Protein AF-A0A3S3QFX8-F1 (afdb_monomer_lite)

Foldseek 3Di:
DDDDPVVVVPPPPDDDDDDDDDDDDDDDDDDDYDDDDDDDDDDPPDPPPPPPPDDDPDDPDDPVVVVPDPPVVDDPVNLLDDDPVVLVVCCVVPVVVSVVSVVCNVVVVVVVVVVVVVVVVVVVVVVVVVVVVVVVVVVVVVVVVPDDDD

pLDDT: mean 70.74, std 23.21, range [31.62, 98.88]

InterPro domains:
  IPR004827 Basic-leucine zipper domain [PF07716] (95-144)
  IPR004827 Basic-leucine zipper domain [SM00338] (92-147)
  IPR044759 RF2-like transcription factor, bZIP domain [cd14703] (98-144)
  IPR046347 Basic-leucine zipper domain superfamily [SSF57959] (96-142)

Sequence (150 aa):
MYMDMDKLNSSLGFYGLEGGGESVQATPQAPYPNENMMVSPSEKPLVKHQQSLSFDGLTSTKPELLISSPEWTLSAESRKALSAAKLAEIALVNPKLAKRILGNRQSAARSKECKRRYVSELEQKVKDLETKVTALSAQLEMAKLFSPPK

Organism: NCBI:txid337451

Radius of gyration: 32.23 Å; chains: 1; bounding box: 85×44×78 Å

Structure (mmCIF, N/CA/C/O backbone):
data_AF-A0A3S3QFX8-F1
#
_entry.id   AF-A0A3S3QFX8-F1
#
loop_
_atom_site.group_PDB
_atom_site.id
_atom_site.type_symbol
_atom_site.label_atom_id
_atom_site.label_alt_id
_atom_site.label_comp_id
_atom_site.label_asym_id
_atom_site.label_entity_id
_atom_site.label_seq_id
_atom_site.pdbx_PDB_ins_code
_atom_site.Cartn_x
_atom_site.Cartn_y
_atom_site.Cartn_z
_atom_site.occupancy
_atom_site.B_iso_or_equiv
_atom_site.auth_seq_id
_atom_site.auth_comp_id
_atom_site.auth_asym_id
_atom_site.auth_atom_id
_atom_site.pdbx_PDB_model_num
ATOM 1 N N . MET A 1 1 ? 13.690 -20.557 -6.646 1.00 58.38 1 MET A N 1
ATOM 2 C CA . MET A 1 1 ? 14.587 -20.332 -5.494 1.00 58.38 1 MET A CA 1
ATOM 3 C C . MET A 1 1 ? 14.667 -18.834 -5.249 1.00 58.38 1 MET A C 1
ATOM 5 O O . MET A 1 1 ? 15.075 -18.119 -6.156 1.00 58.38 1 MET A O 1
ATOM 9 N N . TYR A 1 2 ? 14.167 -18.351 -4.111 1.00 42.69 2 TYR A N 1
ATOM 10 C CA . TYR A 1 2 ? 14.184 -16.926 -3.766 1.00 42.69 2 TYR A CA 1
ATOM 11 C C . TYR A 1 2 ? 15.579 -16.588 -3.231 1.00 42.69 2 TYR A C 1
ATOM 13 O O . TYR A 1 2 ? 16.024 -17.221 -2.277 1.00 42.69 2 TYR A O 1
ATOM 21 N N . MET A 1 3 ? 16.300 -15.678 -3.887 1.00 61.84 3 MET A N 1
ATOM 22 C CA . MET A 1 3 ? 17.622 -15.261 -3.417 1.00 61.84 3 MET A CA 1
ATOM 23 C C . MET A 1 3 ? 17.447 -14.337 -2.214 1.00 61.84 3 MET A C 1
ATOM 25 O O . MET A 1 3 ? 16.807 -13.291 -2.312 1.00 61.84 3 MET A O 1
ATOM 29 N N . ASP A 1 4 ? 17.983 -14.776 -1.081 1.00 67.06 4 ASP A N 1
ATOM 30 C CA . ASP A 1 4 ? 17.959 -14.059 0.184 1.00 67.06 4 ASP A CA 1
ATOM 31 C C . ASP A 1 4 ? 18.992 -12.922 0.158 1.00 67.06 4 ASP A C 1
ATOM 33 O O . ASP A 1 4 ? 20.205 -13.150 0.124 1.00 67.06 4 ASP A O 1
ATOM 37 N N . MET A 1 5 ? 18.496 -11.687 0.093 1.00 74.19 5 MET A N 1
ATOM 38 C CA . MET A 1 5 ? 19.314 -10.480 -0.074 1.00 74.19 5 MET A CA 1
ATOM 39 C C . MET A 1 5 ? 19.996 -10.050 1.232 1.00 74.19 5 MET A C 1
ATOM 41 O O . MET A 1 5 ? 20.912 -9.227 1.190 1.00 74.19 5 MET A O 1
ATOM 45 N N . ASP A 1 6 ? 19.616 -10.640 2.370 1.00 66.88 6 ASP A N 1
ATOM 46 C CA . ASP A 1 6 ? 20.206 -10.338 3.677 1.00 66.88 6 ASP A CA 1
ATOM 47 C C . ASP A 1 6 ? 21.655 -10.856 3.789 1.00 66.88 6 ASP A C 1
ATOM 49 O O . ASP A 1 6 ? 22.457 -10.327 4.560 1.00 66.88 6 ASP A O 1
ATOM 53 N N . LYS A 1 7 ? 22.058 -11.811 2.936 1.00 56.94 7 LYS A N 1
ATOM 54 C CA . LYS A 1 7 ? 23.423 -12.367 2.911 1.00 56.94 7 LYS A CA 1
ATOM 55 C C . LYS A 1 7 ? 24.480 -11.466 2.271 1.00 56.94 7 LYS A C 1
ATOM 57 O O . LYS A 1 7 ? 25.666 -11.659 2.533 1.00 56.94 7 LYS A O 1
ATOM 62 N N . LEU A 1 8 ? 24.097 -10.482 1.456 1.00 57.97 8 LEU A N 1
ATOM 63 C CA . LEU A 1 8 ? 25.074 -9.612 0.783 1.00 57.97 8 LEU A CA 1
ATOM 64 C C . LEU A 1 8 ? 25.570 -8.463 1.667 1.00 57.97 8 LEU A C 1
ATOM 66 O O . LEU A 1 8 ? 26.618 -7.892 1.379 1.00 57.97 8 LEU A O 1
ATOM 70 N N . ASN A 1 9 ? 24.875 -8.161 2.767 1.00 52.00 9 ASN A N 1
ATOM 71 C CA . ASN A 1 9 ? 25.316 -7.133 3.708 1.00 52.00 9 ASN A CA 1
ATOM 72 C C . ASN A 1 9 ? 26.336 -7.664 4.737 1.00 52.00 9 ASN A C 1
ATOM 74 O O . ASN A 1 9 ? 27.037 -6.875 5.362 1.00 52.00 9 ASN A O 1
ATOM 78 N N . SER A 1 10 ? 26.467 -8.991 4.882 1.00 51.91 10 SER A N 1
ATOM 79 C CA . SER A 1 10 ? 27.438 -9.625 5.790 1.00 51.91 10 SER A CA 1
ATOM 80 C C . SER A 1 10 ? 28.827 -9.851 5.180 1.00 51.91 10 SER A C 1
ATOM 82 O O . SER A 1 10 ? 29.754 -10.161 5.920 1.00 51.91 10 SER A O 1
ATOM 84 N N . SER A 1 11 ? 29.009 -9.701 3.862 1.00 47.59 11 SER A N 1
ATOM 85 C CA . SER A 1 11 ? 30.281 -10.046 3.196 1.00 47.59 11 SER A CA 1
ATOM 86 C C . SER A 1 11 ? 31.250 -8.872 2.995 1.00 47.59 11 SER A C 1
ATOM 88 O O . SER A 1 11 ? 32.351 -9.092 2.497 1.00 47.59 11 SER A O 1
ATOM 90 N N . LEU A 1 12 ? 30.891 -7.645 3.390 1.00 49.66 12 LEU A N 1
ATOM 91 C CA . LEU A 1 12 ? 31.822 -6.505 3.432 1.00 49.66 12 LEU A CA 1
ATOM 92 C C . LEU A 1 12 ? 32.277 -6.197 4.872 1.00 49.66 12 LEU A C 1
ATOM 94 O O . LEU A 1 12 ? 32.418 -5.049 5.280 1.00 49.66 12 LEU A O 1
ATOM 98 N N . GLY A 1 13 ? 32.495 -7.247 5.663 1.00 44.78 13 GLY A N 1
ATOM 99 C CA . GLY A 1 13 ? 33.215 -7.172 6.928 1.00 44.78 13 GLY A CA 1
ATOM 100 C C . GLY A 1 13 ? 34.715 -7.303 6.684 1.00 44.78 13 GLY A C 1
ATOM 101 O O . GLY A 1 13 ? 35.223 -8.412 6.602 1.00 44.78 13 GLY A O 1
ATOM 102 N N . PHE A 1 14 ? 35.388 -6.162 6.542 1.00 43.00 14 PHE A N 1
ATOM 103 C CA . PHE A 1 14 ? 36.692 -5.889 7.156 1.00 43.00 14 PHE A CA 1
ATOM 104 C C . PHE A 1 14 ? 37.743 -7.025 7.099 1.00 43.00 14 PHE A C 1
ATOM 106 O O . PHE A 1 14 ? 37.880 -7.817 8.029 1.00 43.00 14 PHE A O 1
ATOM 113 N N . TYR A 1 15 ? 38.544 -7.061 6.029 1.00 38.19 15 TYR A N 1
ATOM 114 C CA . TYR A 1 15 ? 39.864 -7.703 6.059 1.00 38.19 15 TYR A CA 1
ATOM 115 C C . TYR A 1 15 ? 40.817 -6.829 6.882 1.00 38.19 15 TYR A C 1
ATOM 117 O O . TYR A 1 15 ? 40.896 -5.616 6.683 1.00 38.19 15 TYR A O 1
ATOM 125 N N . GLY A 1 16 ? 41.463 -7.470 7.854 1.00 33.97 16 GLY A N 1
ATOM 126 C CA . GLY A 1 16 ? 42.145 -6.828 8.965 1.00 33.97 16 GLY A CA 1
ATOM 127 C C . GLY A 1 16 ? 43.486 -6.170 8.654 1.00 33.97 16 GLY A C 1
ATOM 128 O O . GLY A 1 16 ? 44.111 -6.387 7.617 1.00 33.97 16 GLY A O 1
ATOM 129 N N . LEU A 1 17 ? 43.939 -5.415 9.652 1.00 35.62 17 LEU A N 1
ATOM 130 C CA . LEU A 1 17 ? 45.345 -5.182 9.937 1.00 35.62 17 LEU A CA 1
ATOM 131 C C . LEU A 1 17 ? 45.536 -5.360 11.450 1.00 35.62 17 LEU A C 1
ATOM 133 O O . LEU A 1 17 ? 44.797 -4.778 12.246 1.00 35.62 17 LEU A O 1
ATOM 137 N N . GLU A 1 18 ? 46.475 -6.235 11.805 1.00 36.72 18 GLU A N 1
ATOM 138 C CA . GLU A 1 18 ? 46.938 -6.539 13.159 1.00 36.72 18 GLU A CA 1
ATOM 139 C C . GLU A 1 18 ? 47.429 -5.300 13.917 1.00 36.72 18 GLU A C 1
ATOM 141 O O . GLU A 1 18 ? 47.991 -4.376 13.330 1.00 36.72 18 GLU A O 1
ATOM 146 N N . GLY A 1 19 ? 47.304 -5.335 15.246 1.00 33.25 19 GLY A N 1
ATOM 147 C CA . GLY A 1 19 ? 47.930 -4.347 16.121 1.00 33.25 19 GLY A CA 1
ATOM 148 C C . GLY A 1 19 ? 47.633 -4.548 17.606 1.00 33.25 19 GLY A C 1
ATOM 149 O O . GLY A 1 19 ? 46.922 -3.744 18.184 1.00 33.25 19 GLY A O 1
ATOM 150 N N . GLY A 1 20 ? 48.151 -5.650 18.160 1.00 32.91 20 GLY A N 1
ATOM 151 C CA . GLY A 1 20 ? 48.659 -5.861 19.529 1.00 32.91 20 GLY A CA 1
ATOM 152 C C . GLY A 1 20 ? 48.081 -5.152 20.771 1.00 32.91 20 GLY A C 1
ATOM 153 O O . GLY A 1 20 ? 48.117 -3.933 20.875 1.00 32.91 20 GLY A O 1
ATOM 154 N N . GLY A 1 21 ? 47.791 -5.987 21.786 1.00 33.06 21 GLY A N 1
ATOM 155 C CA . GLY A 1 21 ? 47.933 -5.696 23.227 1.00 33.06 21 GLY A CA 1
ATOM 156 C C . GLY A 1 21 ? 46.754 -4.963 23.880 1.00 33.06 21 GLY A C 1
ATOM 157 O O . GLY A 1 21 ? 46.142 -4.108 23.268 1.00 33.06 21 GLY A O 1
ATOM 158 N N . GLU A 1 22 ? 46.318 -5.209 25.112 1.00 32.72 22 GLU A N 1
ATOM 159 C CA . GLU A 1 22 ? 46.706 -6.092 26.211 1.00 32.72 22 GLU A CA 1
ATOM 160 C C . GLU A 1 22 ? 45.464 -6.269 27.115 1.00 32.72 22 GLU A C 1
ATOM 162 O O . GLU A 1 22 ? 44.500 -5.507 27.062 1.00 32.72 22 GLU A O 1
ATOM 167 N N . SER A 1 23 ? 45.498 -7.320 27.927 1.00 45.12 23 SER A N 1
ATOM 168 C CA . SER A 1 23 ? 44.463 -7.798 28.848 1.00 45.12 23 SER A CA 1
ATOM 169 C C . SER A 1 23 ? 44.330 -6.954 30.123 1.00 45.12 23 SER A C 1
ATOM 171 O O . SER A 1 23 ? 45.325 -6.838 30.827 1.00 45.12 23 SER A O 1
ATOM 173 N N . VAL A 1 24 ? 43.109 -6.565 30.535 1.00 37.41 24 VAL A N 1
ATOM 174 C CA . VAL A 1 24 ? 42.702 -6.577 31.964 1.00 37.41 24 VAL A CA 1
ATOM 175 C C . VAL A 1 24 ? 41.172 -6.637 32.169 1.00 37.41 24 VAL A C 1
ATOM 177 O O . VAL A 1 24 ? 40.396 -6.114 31.375 1.00 37.41 24 VAL A O 1
ATOM 180 N N . GLN A 1 25 ? 40.769 -7.326 33.244 1.00 36.47 25 GLN A N 1
ATOM 181 C CA . GLN A 1 25 ? 39.419 -7.750 33.662 1.00 36.47 25 GLN A CA 1
ATOM 182 C C . GLN A 1 25 ? 38.460 -6.642 34.170 1.00 36.47 25 GLN A C 1
ATOM 184 O O . GLN A 1 25 ? 38.904 -5.622 34.678 1.00 36.47 25 GLN A O 1
ATOM 189 N N . ALA A 1 26 ? 37.150 -6.958 34.068 1.00 34.31 26 ALA A N 1
ATOM 190 C CA . ALA A 1 26 ? 35.949 -6.662 34.901 1.00 34.31 26 ALA A CA 1
ATOM 191 C C . ALA A 1 26 ? 36.032 -5.572 36.010 1.00 34.31 26 ALA A C 1
ATOM 193 O O . ALA A 1 26 ? 36.998 -5.554 36.756 1.00 34.31 26 ALA A O 1
ATOM 194 N N . THR A 1 27 ? 35.068 -4.662 36.248 1.00 36.28 27 THR A N 1
ATOM 195 C CA . THR A 1 27 ? 33.621 -4.781 36.609 1.00 36.28 27 THR A CA 1
ATOM 196 C C . THR A 1 27 ? 32.919 -3.382 36.549 1.00 36.28 27 THR A C 1
ATOM 198 O O . THR A 1 27 ? 33.599 -2.392 36.290 1.00 36.28 27 THR A O 1
ATOM 201 N N . PRO A 1 28 ? 31.579 -3.245 36.750 1.00 51.00 28 PRO A N 1
ATOM 202 C CA . PRO A 1 28 ? 30.792 -2.054 36.376 1.00 51.00 28 PRO A CA 1
ATOM 203 C C . PRO A 1 28 ? 30.477 -1.088 37.539 1.00 51.00 28 PRO A C 1
ATOM 205 O O . PRO A 1 28 ? 30.208 -1.550 38.643 1.00 51.00 28 PRO A O 1
ATOM 208 N N . GLN A 1 29 ? 30.379 0.230 37.281 1.00 31.62 29 GLN A N 1
ATOM 209 C CA . GLN A 1 29 ? 29.695 1.186 38.179 1.00 31.62 29 GLN A CA 1
ATOM 210 C C . GLN A 1 29 ? 29.429 2.571 37.536 1.00 31.62 29 GLN A C 1
ATOM 212 O O . GLN A 1 29 ? 30.304 3.164 36.916 1.00 31.62 29 GLN A O 1
ATOM 217 N N . ALA A 1 30 ? 28.216 3.093 37.736 1.00 39.69 30 ALA A N 1
ATOM 218 C CA . ALA A 1 30 ? 27.840 4.522 37.706 1.00 39.69 30 ALA A CA 1
ATOM 219 C C . ALA A 1 30 ? 27.431 4.921 39.155 1.00 39.69 30 ALA A C 1
ATOM 221 O O . ALA A 1 30 ? 27.320 3.981 39.954 1.00 39.69 30 ALA A O 1
ATOM 222 N N . PRO A 1 31 ? 27.083 6.180 39.549 1.00 49.47 31 PRO A N 1
ATOM 223 C CA . PRO A 1 31 ? 26.956 7.471 38.826 1.00 49.47 31 PRO A CA 1
ATOM 224 C C . PRO A 1 31 ? 27.497 8.732 39.606 1.00 49.47 31 PRO A C 1
ATOM 226 O O . PRO A 1 31 ? 28.028 8.604 40.703 1.00 49.47 31 PRO A O 1
ATOM 229 N N . TYR A 1 32 ? 27.242 9.945 39.060 1.00 36.88 3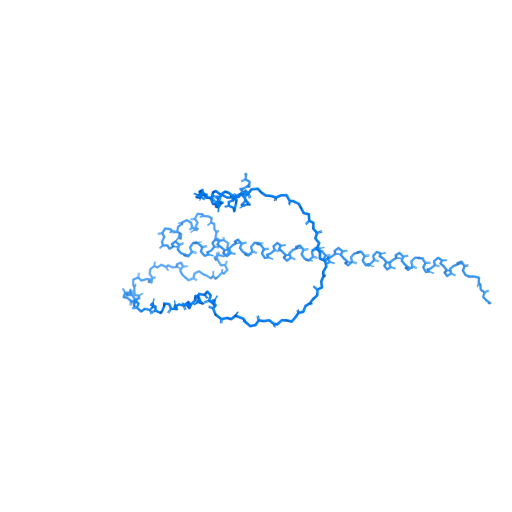2 TYR A N 1
ATOM 230 C CA . TYR A 1 32 ? 27.244 11.323 39.656 1.00 36.88 32 TYR A CA 1
ATOM 231 C C . TYR A 1 32 ? 28.521 12.220 39.504 1.00 36.88 32 TYR A C 1
ATOM 233 O O . TYR A 1 32 ? 29.535 11.725 39.026 1.00 36.88 32 TYR A O 1
ATOM 241 N N . PRO A 1 33 ? 28.465 13.563 39.744 1.00 52.03 33 PRO A N 1
ATOM 242 C CA . PRO A 1 33 ? 28.428 14.556 38.657 1.00 52.03 33 PRO A CA 1
ATOM 243 C C . PRO A 1 33 ? 29.399 15.768 38.797 1.00 52.03 33 PRO A C 1
ATOM 245 O O . PRO A 1 33 ? 29.906 16.071 39.865 1.00 52.03 33 PRO A O 1
ATOM 248 N N . ASN A 1 34 ? 29.483 16.532 37.701 1.00 41.12 34 ASN A N 1
ATOM 249 C CA . ASN A 1 34 ? 29.722 17.983 37.591 1.00 41.12 34 ASN A CA 1
ATOM 250 C C . ASN A 1 34 ? 31.141 18.612 37.438 1.00 41.12 34 ASN A C 1
ATOM 252 O O . ASN A 1 34 ? 32.174 18.130 37.882 1.00 41.12 34 ASN A O 1
ATOM 256 N N . GLU A 1 35 ? 31.046 19.706 36.670 1.00 38.91 35 GLU A N 1
ATOM 257 C CA . GLU A 1 35 ? 31.818 20.936 36.458 1.00 38.91 35 GLU A CA 1
ATOM 258 C C . GLU A 1 35 ? 33.358 21.000 36.331 1.00 38.91 35 GLU A C 1
ATOM 260 O O . GLU A 1 35 ? 34.117 21.169 37.274 1.00 38.91 35 GLU A O 1
ATOM 265 N N . ASN A 1 36 ? 33.750 21.150 35.056 1.00 43.94 36 ASN A N 1
ATOM 266 C CA . ASN A 1 36 ? 34.424 22.343 34.522 1.00 43.94 36 ASN A CA 1
ATOM 267 C C . ASN A 1 36 ? 35.933 22.508 34.781 1.00 43.94 36 ASN A C 1
ATOM 269 O O . ASN A 1 36 ? 36.352 23.282 35.634 1.00 43.94 36 ASN A O 1
ATOM 273 N N . MET A 1 37 ? 36.750 21.924 33.897 1.00 39.12 37 MET A N 1
ATOM 274 C CA . MET A 1 37 ? 38.084 22.443 33.572 1.00 39.12 37 MET A CA 1
ATOM 275 C C . MET A 1 37 ? 38.290 22.442 32.054 1.00 39.12 37 MET A C 1
ATOM 277 O O . MET A 1 37 ? 38.179 21.433 31.361 1.00 39.12 37 MET A O 1
ATOM 281 N N . MET A 1 38 ? 38.537 23.650 31.568 1.00 42.16 38 MET A N 1
ATOM 282 C CA . MET A 1 38 ? 38.798 24.068 30.203 1.00 42.16 38 MET A CA 1
ATOM 283 C C . MET A 1 38 ? 40.031 23.370 29.609 1.00 42.16 38 MET A C 1
ATOM 285 O O . MET A 1 38 ? 41.134 23.572 30.100 1.00 42.16 38 MET A O 1
ATOM 289 N N . VAL A 1 39 ? 39.853 22.624 28.513 1.00 40.91 39 VAL A N 1
ATOM 290 C CA . VAL A 1 39 ? 40.879 22.400 27.479 1.00 40.91 39 VAL A CA 1
ATOM 291 C C . VAL A 1 39 ? 40.169 22.166 26.138 1.00 40.91 39 VAL A C 1
ATOM 293 O O . VAL A 1 39 ? 39.460 21.189 25.919 1.00 40.91 39 VAL A O 1
ATOM 296 N N . SER A 1 40 ? 40.347 23.112 25.227 1.00 41.75 40 SER A N 1
ATOM 297 C CA . SER A 1 40 ? 40.294 22.922 23.776 1.00 41.75 40 SER A CA 1
ATOM 298 C C . SER A 1 40 ? 41.596 23.529 23.256 1.00 41.75 40 SER A C 1
ATOM 300 O O . SER A 1 40 ? 42.028 24.532 23.827 1.00 41.75 40 SER A O 1
ATOM 302 N N . PRO A 1 41 ? 42.256 22.950 22.236 1.00 45.88 41 PRO A N 1
ATOM 303 C CA . PRO A 1 41 ? 41.598 22.575 20.988 1.00 45.88 41 PRO A CA 1
ATOM 304 C C . PRO A 1 41 ? 42.143 21.280 20.357 1.00 45.88 41 PRO A C 1
ATOM 306 O O . PRO A 1 41 ? 43.323 21.157 20.040 1.00 45.88 41 PRO A O 1
ATOM 309 N N . SER A 1 42 ? 41.270 20.323 20.058 1.00 42.09 42 SER A N 1
ATOM 310 C CA . SER A 1 42 ? 41.548 19.378 18.971 1.00 42.09 42 SER A CA 1
ATOM 311 C C . SER A 1 42 ? 40.234 18.950 18.341 1.00 42.09 42 SER A C 1
ATOM 313 O O . SER A 1 42 ? 39.780 17.808 18.433 1.00 42.09 42 SER A O 1
ATOM 315 N N . GLU A 1 43 ? 39.571 19.931 17.732 1.00 43.31 43 GLU A N 1
ATOM 316 C CA . GLU A 1 43 ? 38.527 19.646 16.765 1.00 43.31 43 GLU A CA 1
ATOM 317 C C . GLU A 1 43 ? 39.197 18.994 15.558 1.00 43.31 43 GLU A C 1
ATOM 319 O O . GLU A 1 43 ? 39.876 19.624 14.747 1.00 43.31 43 GLU A O 1
ATOM 324 N N . LYS A 1 44 ? 39.033 17.674 15.504 1.00 56.56 44 LYS A N 1
ATOM 325 C CA . LYS A 1 44 ? 39.241 16.832 14.329 1.00 56.56 44 LYS A CA 1
ATOM 326 C C . LYS A 1 44 ? 38.741 17.596 13.094 1.00 56.56 44 LYS A C 1
ATOM 328 O O . LYS A 1 44 ? 37.637 18.141 13.155 1.00 56.56 44 LYS A O 1
ATOM 333 N N . PRO A 1 45 ? 39.514 17.653 11.997 1.00 49.00 45 PRO A N 1
ATOM 334 C CA . PRO A 1 45 ? 39.206 18.519 10.872 1.00 49.00 45 PRO A CA 1
ATOM 335 C C . PRO A 1 45 ? 37.802 18.217 10.355 1.00 49.00 45 PRO A C 1
ATOM 337 O O . PRO A 1 45 ? 37.513 17.128 9.859 1.00 49.00 45 PRO A O 1
ATOM 340 N N . LEU A 1 46 ? 36.928 19.207 10.519 1.00 58.66 46 LEU A N 1
ATOM 341 C CA . LEU A 1 46 ? 35.590 19.251 9.964 1.00 58.66 46 LEU A CA 1
ATOM 342 C C . LEU A 1 46 ? 35.751 19.008 8.461 1.00 58.66 46 LEU A C 1
ATOM 344 O O . LEU A 1 46 ? 36.355 19.827 7.763 1.00 58.66 46 LEU A O 1
ATOM 348 N N . VAL A 1 47 ? 35.302 17.842 7.982 1.00 56.44 47 VAL A N 1
ATOM 349 C CA . VAL A 1 47 ? 35.346 17.467 6.565 1.00 56.44 47 VAL A CA 1
ATOM 350 C C . VAL A 1 47 ? 34.434 18.437 5.834 1.00 56.44 47 VAL A C 1
ATOM 352 O O . VAL A 1 47 ? 33.229 18.239 5.689 1.00 56.44 47 VAL A O 1
ATOM 355 N N . LYS A 1 48 ? 35.034 19.552 5.430 1.00 59.47 48 LYS A N 1
ATOM 356 C CA . LYS A 1 48 ? 34.475 20.549 4.540 1.00 59.47 48 LYS A CA 1
ATOM 357 C C . LYS A 1 48 ? 34.261 19.802 3.233 1.00 59.47 48 LYS A C 1
ATOM 359 O O . LYS A 1 48 ? 35.206 19.582 2.479 1.00 59.47 48 LYS A O 1
ATOM 364 N N . HIS A 1 49 ? 33.041 19.311 3.028 1.00 57.06 49 HIS A N 1
ATOM 365 C CA . HIS A 1 49 ? 32.636 18.693 1.777 1.00 57.06 49 HIS A CA 1
ATOM 366 C C . HIS A 1 49 ? 32.784 19.763 0.699 1.00 57.06 49 HIS A C 1
ATOM 368 O O . HIS A 1 49 ? 31.911 20.615 0.527 1.00 57.06 49 HIS A O 1
ATOM 374 N N . GLN A 1 50 ? 33.932 19.758 0.022 1.00 67.88 50 GLN A N 1
ATOM 375 C CA . GLN A 1 50 ? 34.094 20.497 -1.211 1.00 67.88 50 GLN A CA 1
ATOM 376 C C . GLN A 1 50 ? 33.053 19.939 -2.172 1.00 67.88 50 GLN A C 1
ATOM 378 O O . GLN A 1 50 ? 33.158 18.815 -2.657 1.00 67.88 50 GLN A O 1
ATOM 383 N N . GLN A 1 51 ? 31.995 20.718 -2.368 1.00 63.31 51 GLN A N 1
ATOM 384 C CA . GLN A 1 51 ? 31.036 20.503 -3.430 1.00 63.31 51 GLN A CA 1
ATOM 385 C C . GLN A 1 51 ? 31.795 20.710 -4.738 1.00 63.31 51 GLN A C 1
ATOM 387 O O . GLN A 1 51 ? 32.092 21.840 -5.122 1.00 63.31 51 GLN A O 1
ATOM 392 N N . SER A 1 52 ? 32.162 19.617 -5.401 1.00 67.06 52 SER A N 1
ATOM 393 C CA . SER A 1 52 ? 32.687 19.670 -6.756 1.00 67.06 52 SER A CA 1
ATOM 394 C C . SER A 1 52 ? 31.566 20.117 -7.694 1.00 67.06 52 SER A C 1
ATOM 396 O O . SER A 1 52 ? 30.703 19.340 -8.098 1.00 67.06 52 SER A O 1
ATOM 398 N N . LEU A 1 53 ? 31.564 21.405 -8.034 1.00 68.81 53 LEU A N 1
ATOM 399 C CA . LEU A 1 53 ? 30.837 21.910 -9.189 1.00 68.81 53 LEU A CA 1
ATOM 400 C C . LEU A 1 53 ? 31.669 21.583 -10.428 1.00 68.81 53 LEU A C 1
ATOM 402 O O . LEU A 1 53 ? 32.631 22.265 -10.770 1.00 68.81 53 LEU A O 1
ATOM 406 N N . SER A 1 54 ? 31.327 20.482 -11.081 1.00 62.12 54 SER A N 1
ATOM 407 C CA . SER A 1 54 ? 31.753 20.208 -12.450 1.00 62.12 54 SER A CA 1
ATOM 408 C C . SER A 1 54 ? 30.592 19.551 -13.178 1.00 62.12 54 SER A C 1
ATOM 410 O O . SER A 1 54 ? 30.469 18.330 -13.239 1.00 62.12 54 SER A O 1
ATOM 412 N N . PHE A 1 55 ? 29.706 20.394 -13.695 1.00 66.56 55 PHE A N 1
ATOM 413 C CA . PHE A 1 55 ? 28.715 20.022 -14.691 1.00 66.56 55 PHE A CA 1
ATOM 414 C C . PHE A 1 55 ? 28.722 21.103 -15.759 1.00 66.56 55 PHE A C 1
ATOM 416 O O . PHE A 1 55 ? 27.853 21.946 -15.736 1.00 66.56 55 PHE A O 1
ATOM 423 N N . ASP A 1 56 ? 29.697 21.081 -16.666 1.00 67.62 56 ASP A N 1
ATOM 424 C CA . ASP A 1 56 ? 29.649 21.872 -17.902 1.00 67.62 56 ASP A CA 1
ATOM 425 C C . ASP A 1 56 ? 30.379 21.106 -19.016 1.00 67.62 56 ASP A C 1
ATOM 427 O O . ASP A 1 56 ? 31.380 21.536 -19.579 1.00 67.62 56 ASP A O 1
ATOM 431 N N . GLY A 1 57 ? 29.896 19.896 -19.300 1.00 49.88 57 GLY A N 1
ATOM 432 C CA . GLY A 1 57 ? 30.270 19.124 -20.484 1.00 49.88 57 GLY A CA 1
ATOM 433 C C . GLY A 1 57 ? 29.084 19.077 -21.430 1.00 49.88 57 GLY A C 1
ATOM 434 O O . GLY A 1 57 ? 28.355 18.087 -21.456 1.00 49.88 57 GLY A O 1
ATOM 435 N N . LEU A 1 58 ? 28.847 20.191 -22.122 1.00 59.47 58 LEU A N 1
ATOM 436 C CA . LEU A 1 58 ? 27.706 20.409 -22.998 1.00 59.47 58 LEU A CA 1
ATOM 437 C C . LEU A 1 58 ? 27.495 19.284 -24.018 1.00 59.47 58 LEU A C 1
ATOM 439 O O . LEU A 1 58 ? 28.393 18.804 -24.707 1.00 59.47 58 LEU A O 1
ATOM 443 N N . THR A 1 59 ? 26.218 18.965 -24.146 1.00 54.16 59 THR A N 1
ATOM 444 C CA . THR A 1 59 ? 25.527 18.366 -25.276 1.00 54.16 59 THR A CA 1
ATOM 445 C C . THR A 1 59 ? 26.032 18.874 -26.636 1.00 54.16 59 THR A C 1
ATOM 447 O O . THR A 1 59 ? 25.486 19.820 -27.196 1.00 54.16 59 THR A O 1
ATOM 450 N N . SER A 1 60 ? 27.007 18.187 -27.231 1.00 55.97 60 SER A N 1
ATOM 451 C CA . SER A 1 60 ? 27.135 18.100 -28.692 1.00 55.97 60 SER A CA 1
ATOM 452 C C . SER A 1 60 ? 26.553 16.764 -29.146 1.00 55.97 60 SER A C 1
ATOM 454 O O . SER A 1 60 ? 27.242 15.865 -29.617 1.00 55.97 60 SER A O 1
ATOM 456 N N . THR A 1 61 ? 25.253 16.582 -28.921 1.00 55.28 61 THR A N 1
ATOM 457 C CA . THR A 1 61 ? 24.496 15.530 -29.604 1.00 55.28 61 THR A CA 1
ATOM 458 C C . THR A 1 61 ? 23.421 16.238 -30.399 1.00 55.28 61 THR A C 1
ATOM 460 O O . THR A 1 61 ? 22.559 16.914 -29.845 1.00 55.28 61 THR A O 1
ATOM 463 N N . LYS A 1 62 ? 23.553 16.174 -31.724 1.00 51.34 62 LYS A N 1
ATOM 464 C CA . LYS A 1 62 ? 22.597 16.747 -32.669 1.00 51.34 62 LYS A CA 1
ATOM 465 C C . LYS A 1 62 ? 21.191 16.250 -32.292 1.00 51.34 62 LYS A C 1
ATOM 467 O O . LYS A 1 62 ? 21.011 15.031 -32.231 1.00 51.34 62 LYS A O 1
ATOM 472 N N . PRO A 1 63 ? 20.208 17.140 -32.064 1.00 54.34 63 PRO A N 1
ATOM 473 C CA . PRO A 1 63 ? 18.861 16.732 -31.663 1.00 54.34 63 PRO A CA 1
ATOM 474 C C . PRO A 1 63 ? 18.199 15.805 -32.696 1.00 54.34 63 PRO A C 1
ATOM 476 O O . PRO A 1 63 ? 17.396 14.958 -32.325 1.00 54.34 63 PRO A O 1
ATOM 479 N N . GLU A 1 64 ? 18.605 15.875 -33.967 1.00 48.88 64 GLU A N 1
ATOM 480 C CA . GLU A 1 64 ? 18.054 15.029 -35.032 1.00 48.88 64 GLU A CA 1
ATOM 481 C C . GLU A 1 64 ? 18.502 13.558 -34.991 1.00 48.88 64 GLU A C 1
ATOM 483 O O . GLU A 1 64 ? 17.767 12.692 -35.454 1.00 48.88 64 GLU A O 1
ATOM 488 N N . LEU A 1 65 ? 19.653 13.226 -34.389 1.00 52.81 65 LEU A N 1
ATOM 489 C CA . LEU A 1 65 ? 20.134 11.832 -34.337 1.00 52.81 65 LEU A CA 1
ATOM 490 C C . LEU A 1 65 ? 19.592 11.035 -33.139 1.00 52.81 65 LEU A C 1
ATOM 492 O O . LEU A 1 65 ? 19.668 9.809 -33.135 1.00 52.81 65 LEU A O 1
ATOM 496 N N . LEU A 1 66 ? 19.016 11.705 -32.135 1.00 53.09 66 LEU A N 1
ATOM 497 C CA . LEU A 1 66 ? 18.389 11.052 -30.975 1.00 53.09 66 LEU A CA 1
ATOM 498 C C . LEU A 1 66 ? 16.886 10.793 -31.166 1.00 53.09 66 LEU A C 1
ATOM 500 O O . LEU A 1 66 ? 16.296 10.024 -30.407 1.00 53.09 66 LEU A O 1
ATOM 504 N N . ILE A 1 67 ? 16.277 11.379 -32.202 1.00 49.06 67 ILE A N 1
ATOM 505 C CA . ILE A 1 67 ? 14.847 11.238 -32.528 1.00 49.06 67 ILE A CA 1
ATOM 506 C C . ILE A 1 67 ? 14.487 9.831 -33.048 1.00 49.06 67 ILE A C 1
ATOM 508 O O . ILE A 1 67 ? 13.316 9.465 -33.069 1.00 49.06 67 ILE A O 1
ATOM 512 N N . SER A 1 68 ? 15.468 8.982 -33.376 1.00 48.28 68 SER A N 1
ATOM 513 C CA . SER A 1 68 ? 15.211 7.612 -33.854 1.00 48.28 68 SER A CA 1
ATOM 514 C C . SER A 1 68 ? 15.007 6.559 -32.749 1.00 48.28 68 SER A C 1
ATOM 516 O O . SER A 1 68 ? 14.848 5.380 -33.056 1.00 48.28 68 SER A O 1
ATOM 518 N N . SER A 1 69 ? 14.991 6.936 -31.462 1.00 52.78 69 SER A N 1
ATOM 519 C CA . SER A 1 69 ? 14.649 6.005 -30.373 1.00 52.78 69 SER A CA 1
ATO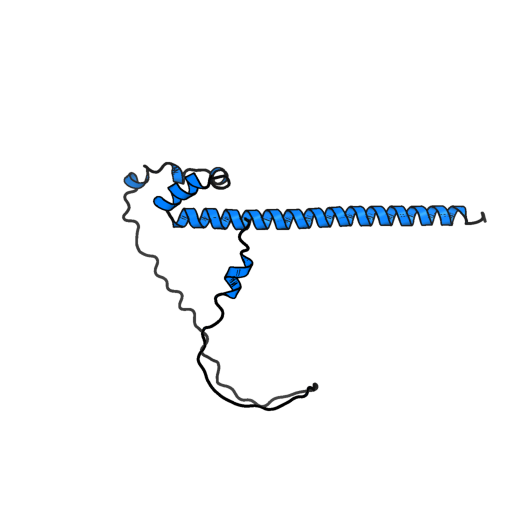M 520 C C . SER A 1 69 ? 13.236 6.285 -29.838 1.00 52.78 69 SER A C 1
ATOM 522 O O . SER A 1 69 ? 13.071 7.151 -28.974 1.00 52.78 69 SER A O 1
ATOM 524 N N . PRO A 1 70 ? 12.201 5.551 -30.291 1.00 52.94 70 PRO A N 1
ATOM 525 C CA . PRO A 1 70 ? 10.815 5.765 -29.857 1.00 52.94 70 PRO A CA 1
ATOM 526 C C . PRO A 1 70 ? 10.574 5.463 -28.360 1.00 52.94 70 PRO A C 1
ATOM 528 O O . PRO A 1 70 ? 9.504 5.744 -27.827 1.00 52.94 70 PRO A O 1
ATOM 531 N N . GLU A 1 71 ? 1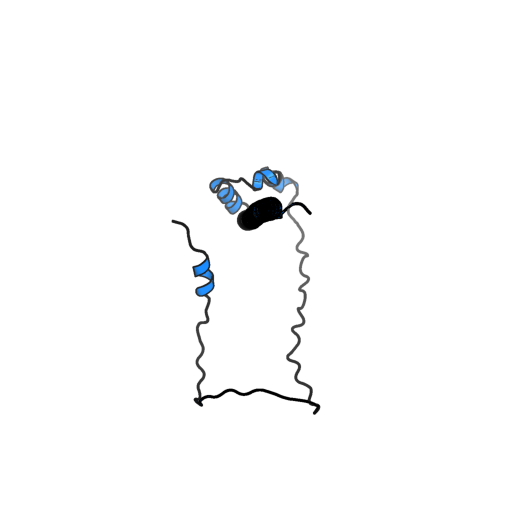1.565 4.937 -27.636 1.00 54.66 71 GLU A N 1
ATOM 532 C CA . GLU A 1 71 ? 11.422 4.378 -26.286 1.00 54.66 71 GLU A CA 1
ATOM 533 C C . GLU A 1 71 ? 11.444 5.434 -25.154 1.00 54.66 71 GLU A C 1
ATOM 535 O O . GLU A 1 71 ? 10.878 5.208 -24.083 1.00 54.66 71 GLU A O 1
ATOM 540 N N . TRP A 1 72 ? 12.013 6.629 -25.366 1.00 53.50 72 TRP A N 1
ATOM 541 C CA . TRP A 1 72 ? 11.986 7.707 -24.352 1.00 53.50 72 TRP A CA 1
ATOM 542 C C . TRP A 1 72 ? 10.612 8.374 -24.199 1.00 53.50 72 TRP A C 1
ATOM 544 O O . TRP A 1 72 ? 10.383 9.080 -23.217 1.00 53.50 72 TRP A O 1
ATOM 554 N N . THR A 1 73 ? 9.693 8.111 -25.132 1.00 54.53 73 THR A N 1
ATOM 555 C CA . THR A 1 73 ? 8.303 8.598 -25.111 1.00 54.53 73 THR A CA 1
ATOM 556 C C . THR A 1 73 ? 7.346 7.665 -24.362 1.00 54.53 73 THR A C 1
ATOM 558 O O . THR A 1 73 ? 6.181 8.004 -24.154 1.00 54.53 73 THR A O 1
ATOM 561 N N . LEU A 1 74 ? 7.829 6.500 -23.907 1.00 62.16 74 LEU A N 1
ATOM 562 C CA . LEU A 1 74 ? 7.037 5.557 -23.126 1.00 62.16 74 LEU A CA 1
ATOM 563 C C . LEU A 1 74 ? 6.556 6.208 -21.822 1.00 62.16 74 LEU A C 1
ATOM 565 O O . LEU A 1 74 ? 7.350 6.601 -20.960 1.00 62.16 74 LEU A O 1
ATOM 569 N N . SER A 1 75 ? 5.230 6.288 -21.676 1.00 63.03 75 SER A N 1
ATOM 570 C CA . SER A 1 75 ? 4.558 6.829 -20.493 1.00 63.03 75 SER A CA 1
ATOM 571 C C . SER A 1 75 ? 5.105 6.204 -19.203 1.00 63.03 75 SER A C 1
ATOM 573 O O . SER A 1 75 ? 5.475 5.025 -19.171 1.00 63.03 75 SER A O 1
ATOM 575 N N . ALA A 1 76 ? 5.147 6.980 -18.116 1.00 65.12 76 ALA A N 1
ATOM 576 C CA . ALA A 1 76 ? 5.628 6.520 -16.815 1.00 65.12 76 ALA A CA 1
ATOM 577 C C . ALA A 1 76 ? 4.950 5.213 -16.365 1.00 65.12 76 ALA A C 1
ATOM 579 O O . ALA A 1 76 ? 5.616 4.366 -15.769 1.00 65.12 76 ALA A O 1
ATOM 580 N N . GLU A 1 77 ? 3.677 5.022 -16.711 1.00 61.06 77 GLU A N 1
ATOM 581 C CA . GLU A 1 77 ? 2.893 3.805 -16.491 1.00 61.06 77 GLU A CA 1
ATOM 582 C C . GLU A 1 77 ? 3.442 2.594 -17.254 1.00 61.06 77 GLU A C 1
ATOM 584 O O . GLU A 1 77 ? 3.602 1.527 -16.662 1.00 61.06 77 GLU A O 1
ATOM 589 N N . SER A 1 78 ? 3.811 2.752 -18.526 1.00 66.94 78 SER A N 1
ATOM 590 C CA . SER A 1 78 ? 4.336 1.648 -19.346 1.00 66.94 78 SER A CA 1
ATOM 591 C C . SER A 1 78 ? 5.678 1.112 -18.831 1.00 66.94 78 SER A C 1
ATOM 593 O O . SER A 1 78 ? 5.958 -0.079 -18.941 1.00 66.94 78 SER A O 1
ATOM 595 N N . ARG A 1 79 ? 6.471 1.952 -18.147 1.00 72.38 79 ARG A N 1
ATOM 596 C CA . ARG A 1 79 ? 7.749 1.546 -17.533 1.00 72.38 79 ARG A CA 1
ATOM 597 C C . ARG A 1 79 ? 7.596 0.753 -16.234 1.00 72.38 79 ARG A C 1
ATOM 599 O O . ARG A 1 79 ? 8.556 0.121 -15.796 1.00 72.38 79 ARG A O 1
ATOM 606 N N . LYS A 1 80 ? 6.416 0.777 -15.604 1.00 73.56 80 LYS A N 1
ATOM 607 C CA . LYS A 1 80 ? 6.155 0.069 -14.336 1.00 73.56 80 LYS A CA 1
ATOM 608 C C . LYS A 1 80 ? 5.954 -1.436 -14.534 1.00 73.56 80 LYS A C 1
ATOM 610 O O . LYS A 1 80 ? 6.183 -2.194 -13.595 1.00 73.56 80 LYS A O 1
ATOM 615 N N . ALA A 1 81 ? 5.549 -1.857 -15.733 1.00 77.69 81 ALA A N 1
ATOM 616 C CA . ALA A 1 81 ? 5.178 -3.237 -16.053 1.00 77.69 81 ALA A CA 1
ATOM 617 C C . ALA A 1 81 ? 6.033 -3.853 -17.178 1.00 77.69 81 ALA A C 1
ATOM 619 O O . ALA A 1 81 ? 5.578 -4.742 -17.891 1.00 77.69 81 ALA A O 1
ATOM 620 N N . LEU A 1 82 ? 7.277 -3.394 -17.346 1.00 85.19 82 LEU A N 1
ATOM 621 C CA . LEU A 1 82 ? 8.174 -3.945 -18.364 1.00 85.19 82 LEU A CA 1
ATOM 622 C C . LEU A 1 82 ? 8.610 -5.375 -18.022 1.00 85.19 82 LEU A C 1
ATOM 624 O O . LEU A 1 82 ? 8.965 -5.686 -16.879 1.00 85.19 82 LEU A O 1
ATOM 628 N N . SER A 1 83 ? 8.624 -6.233 -19.043 1.00 90.31 83 SER A N 1
ATOM 629 C CA . SER A 1 83 ? 9.179 -7.582 -18.946 1.00 90.31 83 SER A CA 1
ATOM 630 C C . SER A 1 83 ? 10.702 -7.537 -18.766 1.00 90.31 83 SER A C 1
ATOM 632 O O . SER A 1 83 ? 11.364 -6.550 -19.094 1.00 90.31 83 SER A O 1
ATOM 634 N N . ALA A 1 84 ? 11.277 -8.626 -18.249 1.00 90.12 84 ALA A N 1
ATOM 635 C CA . ALA A 1 84 ? 12.726 -8.733 -18.074 1.00 90.12 84 ALA A CA 1
ATOM 636 C C . ALA A 1 84 ? 13.482 -8.634 -19.412 1.00 90.12 84 ALA A C 1
ATOM 638 O O . ALA A 1 84 ? 14.510 -7.966 -19.475 1.00 90.12 84 ALA A O 1
ATOM 639 N N . ALA A 1 85 ? 12.938 -9.230 -20.480 1.00 90.44 85 ALA A N 1
ATOM 640 C CA . ALA A 1 85 ? 13.505 -9.149 -21.825 1.00 90.44 85 ALA A CA 1
ATOM 641 C C . ALA A 1 85 ? 13.562 -7.699 -22.324 1.00 90.44 85 ALA A C 1
ATOM 643 O O . ALA A 1 85 ? 14.610 -7.232 -22.761 1.00 90.44 85 ALA A O 1
ATOM 644 N N . LYS A 1 86 ? 12.473 -6.940 -22.144 1.00 90.75 86 LYS A N 1
ATOM 645 C CA . LYS A 1 86 ? 12.433 -5.536 -22.560 1.00 90.75 86 LYS A CA 1
ATOM 646 C C . LYS A 1 86 ? 13.385 -4.658 -21.744 1.00 90.75 86 LYS A C 1
ATOM 648 O O . LYS A 1 86 ? 14.008 -3.745 -22.273 1.00 90.75 86 LYS A O 1
ATOM 653 N N . LEU A 1 87 ? 13.565 -4.967 -20.459 1.00 91.06 87 LEU A N 1
ATOM 654 C CA . LEU A 1 87 ? 14.582 -4.315 -19.632 1.00 91.06 87 LEU A CA 1
ATOM 655 C C . LEU A 1 87 ? 16.016 -4.639 -20.067 1.00 91.06 87 LEU A C 1
ATOM 657 O O . LEU A 1 87 ? 16.878 -3.770 -19.948 1.00 91.06 87 LEU A O 1
ATOM 661 N N . ALA A 1 88 ? 16.273 -5.850 -20.567 1.00 90.94 88 ALA A N 1
ATOM 662 C CA . ALA A 1 88 ? 17.580 -6.235 -21.093 1.00 90.94 88 ALA A CA 1
ATOM 663 C C . ALA A 1 88 ? 17.911 -5.475 -22.387 1.00 90.94 88 ALA A C 1
ATOM 665 O O . ALA A 1 88 ? 19.016 -4.952 -22.513 1.00 90.94 88 ALA A O 1
ATOM 666 N N . GLU A 1 89 ? 16.940 -5.313 -23.289 1.00 91.88 89 GLU A N 1
ATOM 667 C CA . GLU A 1 89 ? 17.085 -4.449 -24.471 1.00 91.88 89 GLU A CA 1
ATOM 668 C C . GLU A 1 89 ? 17.419 -3.005 -24.071 1.00 91.88 89 GLU A C 1
ATOM 670 O O . GLU A 1 89 ? 18.368 -2.411 -24.585 1.00 91.88 89 GLU A O 1
ATOM 675 N N . ILE A 1 90 ? 16.703 -2.459 -23.081 1.00 90.44 90 ILE A N 1
ATOM 676 C CA . ILE A 1 90 ? 16.983 -1.118 -22.551 1.00 90.44 90 ILE A CA 1
ATOM 677 C C . ILE A 1 90 ? 18.379 -1.057 -21.926 1.00 90.44 90 ILE A C 1
ATOM 679 O O . ILE A 1 90 ? 19.037 -0.031 -22.041 1.00 90.44 90 ILE A O 1
ATOM 683 N N . ALA A 1 91 ? 18.863 -2.116 -21.276 1.00 92.38 91 ALA A N 1
ATOM 684 C CA . ALA A 1 91 ? 20.197 -2.125 -20.679 1.00 92.38 91 ALA A CA 1
ATOM 685 C C . ALA A 1 91 ? 21.319 -2.058 -21.729 1.00 92.38 91 ALA A C 1
ATOM 687 O O . ALA A 1 91 ? 22.343 -1.431 -21.453 1.00 92.38 91 ALA A O 1
ATOM 688 N N . LEU A 1 92 ? 21.113 -2.648 -22.914 1.00 93.81 92 LEU A N 1
ATOM 689 C CA . LEU A 1 92 ? 22.060 -2.583 -24.034 1.00 93.81 92 LEU A CA 1
ATOM 690 C C . LEU A 1 92 ? 22.169 -1.166 -24.614 1.00 93.81 92 LEU A C 1
ATOM 692 O O . LEU A 1 92 ? 23.265 -0.724 -24.944 1.00 93.81 92 LEU A O 1
ATOM 696 N N . VAL A 1 93 ? 21.050 -0.438 -24.700 1.00 94.25 93 VAL A N 1
ATOM 697 C CA . VAL A 1 93 ? 21.011 0.930 -25.254 1.00 94.25 93 VAL A CA 1
ATOM 698 C C . VAL A 1 93 ? 21.319 1.992 -24.189 1.00 94.25 93 VAL A C 1
ATOM 700 O O . VAL A 1 93 ? 22.031 2.960 -24.445 1.00 94.25 93 VAL A O 1
ATOM 703 N N . ASN A 1 94 ? 20.775 1.838 -22.978 1.00 92.75 94 ASN A N 1
ATOM 704 C CA . ASN A 1 94 ? 20.942 2.757 -21.854 1.00 92.75 94 ASN A CA 1
ATOM 705 C C . ASN A 1 94 ? 20.964 2.034 -20.481 1.00 92.75 94 ASN A C 1
ATOM 707 O O . ASN A 1 94 ? 19.930 1.886 -19.811 1.00 92.75 94 ASN A O 1
ATOM 711 N N . PRO A 1 95 ? 22.153 1.671 -19.968 1.00 91.62 95 PRO A N 1
ATOM 712 C CA . PRO A 1 95 ? 22.277 0.924 -18.714 1.00 91.62 95 PRO A CA 1
ATOM 713 C C . PRO A 1 95 ? 21.849 1.723 -17.470 1.00 91.62 95 PRO A C 1
ATOM 715 O O . PRO A 1 95 ? 21.401 1.142 -16.477 1.00 91.62 95 PRO A O 1
ATOM 718 N N . LYS A 1 96 ? 21.947 3.061 -17.493 1.00 93.38 96 LYS A N 1
ATOM 719 C CA . LYS A 1 96 ? 21.526 3.925 -16.373 1.00 93.38 96 LYS A CA 1
ATOM 720 C C . LYS A 1 96 ? 20.009 3.894 -16.195 1.00 93.38 96 LYS A C 1
ATOM 722 O O . LYS A 1 96 ? 19.516 3.814 -15.067 1.00 93.38 96 LYS A O 1
ATOM 727 N N . LEU A 1 97 ? 19.270 3.930 -17.302 1.00 91.69 97 LEU A N 1
ATOM 728 C CA . LEU A 1 97 ? 17.816 3.837 -17.285 1.00 91.69 97 LEU A CA 1
ATOM 729 C C . LEU A 1 97 ? 17.353 2.479 -16.746 1.00 91.69 97 LEU A C 1
ATOM 731 O O . LEU A 1 97 ? 16.498 2.454 -15.859 1.00 91.69 97 LEU A O 1
ATOM 735 N N . ALA A 1 98 ? 17.947 1.378 -17.217 1.00 93.38 98 ALA A N 1
ATOM 736 C CA . ALA A 1 98 ? 17.611 0.030 -16.757 1.00 93.38 98 ALA A CA 1
ATOM 737 C C . ALA A 1 98 ? 17.782 -0.117 -15.233 1.00 93.38 98 ALA A C 1
ATOM 739 O O . ALA A 1 98 ? 16.854 -0.544 -14.541 1.00 93.38 98 ALA A O 1
ATOM 740 N N . LYS A 1 99 ? 18.917 0.345 -14.685 1.00 94.62 99 LYS A N 1
ATOM 741 C CA . LYS A 1 99 ? 19.164 0.366 -13.230 1.00 94.62 99 LYS A CA 1
ATOM 742 C C . LYS A 1 99 ? 18.100 1.164 -12.473 1.00 94.62 99 LYS A C 1
ATOM 744 O O . LYS A 1 99 ? 17.598 0.700 -11.450 1.00 94.62 99 LYS A O 1
ATOM 749 N N . ARG A 1 100 ? 17.708 2.338 -12.985 1.00 95.62 100 ARG A N 1
ATOM 750 C CA . ARG A 1 100 ? 16.659 3.168 -12.368 1.00 95.62 100 ARG A CA 1
ATOM 751 C C . ARG A 1 100 ? 15.305 2.459 -12.337 1.00 95.62 100 ARG A C 1
ATOM 753 O O . ARG A 1 100 ? 14.613 2.543 -11.324 1.00 95.62 100 ARG A O 1
ATOM 760 N N . ILE A 1 101 ? 14.921 1.778 -13.419 1.00 94.25 101 ILE A N 1
ATOM 761 C CA . ILE A 1 101 ? 13.645 1.049 -13.483 1.00 94.25 101 ILE A CA 1
ATOM 762 C C . ILE A 1 101 ? 13.645 -0.112 -12.482 1.00 94.25 101 ILE A C 1
ATOM 764 O O . ILE A 1 101 ? 12.675 -0.262 -11.742 1.00 94.25 101 ILE A O 1
ATOM 768 N N . LEU A 1 102 ? 14.738 -0.879 -12.392 1.00 93.88 102 LEU A N 1
ATOM 769 C CA . LEU A 1 102 ? 14.869 -1.968 -11.417 1.00 93.88 102 LEU A CA 1
ATOM 770 C C . LEU A 1 102 ? 14.793 -1.462 -9.971 1.00 93.88 102 LEU A C 1
ATOM 772 O O . LEU A 1 102 ? 14.017 -1.994 -9.177 1.00 93.88 102 LEU A O 1
ATOM 776 N N . GLY A 1 103 ? 15.531 -0.397 -9.650 1.00 95.31 103 GLY A N 1
ATOM 777 C CA . GLY A 1 103 ? 15.495 0.212 -8.320 1.00 95.31 103 GLY A CA 1
ATOM 778 C C . GLY A 1 103 ? 14.102 0.730 -7.950 1.00 95.31 103 GLY A C 1
ATOM 779 O O . GLY A 1 103 ? 13.609 0.448 -6.860 1.00 95.31 103 GLY A O 1
ATOM 780 N N . ASN A 1 104 ? 13.424 1.425 -8.871 1.00 95.31 104 ASN A N 1
ATOM 781 C CA . ASN A 1 104 ? 12.057 1.906 -8.651 1.00 95.31 104 ASN A CA 1
ATOM 782 C C . ASN A 1 104 ? 11.059 0.745 -8.506 1.00 95.31 104 ASN A C 1
ATOM 784 O O . ASN A 1 104 ? 10.201 0.774 -7.631 1.00 95.31 104 ASN A O 1
ATOM 788 N N . ARG A 1 105 ? 11.201 -0.327 -9.296 1.00 95.19 105 ARG A N 1
ATOM 789 C CA . ARG A 1 105 ? 10.372 -1.532 -9.157 1.00 95.19 105 ARG A CA 1
ATOM 790 C C . ARG A 1 105 ? 10.507 -2.139 -7.761 1.00 95.19 105 ARG A C 1
ATOM 792 O O . ARG A 1 105 ? 9.494 -2.463 -7.142 1.00 95.19 105 ARG A O 1
ATOM 799 N N . GLN A 1 106 ? 11.734 -2.268 -7.260 1.00 95.56 106 GLN A N 1
ATOM 800 C CA . GLN A 1 106 ? 11.997 -2.804 -5.926 1.00 95.56 106 GLN A CA 1
ATOM 801 C C . GLN A 1 106 ? 11.432 -1.896 -4.827 1.00 95.56 106 GLN A C 1
ATOM 803 O O . GLN A 1 106 ? 10.748 -2.381 -3.923 1.00 95.56 106 GLN A O 1
ATOM 808 N N . SER A 1 107 ? 11.670 -0.583 -4.904 1.00 96.25 107 SER A N 1
ATOM 809 C CA . SER A 1 107 ? 11.165 0.354 -3.897 1.00 96.25 107 SER A CA 1
ATOM 810 C C . SER A 1 107 ? 9.638 0.432 -3.913 1.00 96.25 107 SER A C 1
ATOM 812 O O . SER A 1 107 ? 9.020 0.348 -2.855 1.00 96.25 107 SER A O 1
ATOM 814 N N . ALA A 1 108 ? 9.013 0.469 -5.091 1.00 95.38 108 ALA A N 1
ATOM 815 C CA . ALA A 1 108 ? 7.563 0.430 -5.236 1.00 95.38 108 ALA A CA 1
ATOM 816 C C . ALA A 1 108 ? 6.961 -0.869 -4.677 1.00 95.38 108 ALA A C 1
ATOM 818 O O . ALA A 1 108 ? 5.924 -0.815 -4.015 1.00 95.38 108 ALA A O 1
ATOM 819 N N . ALA A 1 109 ? 7.601 -2.025 -4.898 1.00 95.00 109 ALA A N 1
ATOM 820 C CA . ALA A 1 109 ? 7.175 -3.293 -4.305 1.00 95.00 109 ALA A CA 1
ATOM 821 C C . ALA A 1 109 ? 7.228 -3.239 -2.770 1.00 95.00 109 ALA A C 1
ATOM 823 O O . ALA A 1 109 ? 6.239 -3.569 -2.114 1.00 95.00 109 ALA A O 1
ATOM 824 N N . ARG A 1 110 ? 8.329 -2.733 -2.196 1.00 97.31 110 ARG A N 1
ATOM 825 C CA . ARG A 1 110 ? 8.478 -2.571 -0.741 1.00 97.31 110 ARG A CA 1
ATOM 826 C C . ARG A 1 110 ? 7.444 -1.600 -0.171 1.00 97.31 110 ARG A C 1
ATOM 828 O O . ARG A 1 110 ? 6.821 -1.905 0.836 1.00 97.31 110 ARG A O 1
ATOM 835 N N . SER A 1 111 ? 7.207 -0.464 -0.828 1.00 97.75 111 SER A N 1
ATOM 836 C CA . SER A 1 111 ? 6.206 0.517 -0.391 1.00 97.75 111 SER A CA 1
ATOM 837 C C . SER A 1 111 ? 4.784 -0.034 -0.442 1.00 97.75 111 SER A C 1
ATOM 839 O O . SER A 1 111 ? 4.006 0.222 0.475 1.00 97.75 111 SER A O 1
ATOM 841 N N . LYS A 1 112 ? 4.433 -0.792 -1.489 1.00 97.44 112 LYS A N 1
ATOM 842 C CA . LYS A 1 112 ? 3.133 -1.470 -1.573 1.00 97.4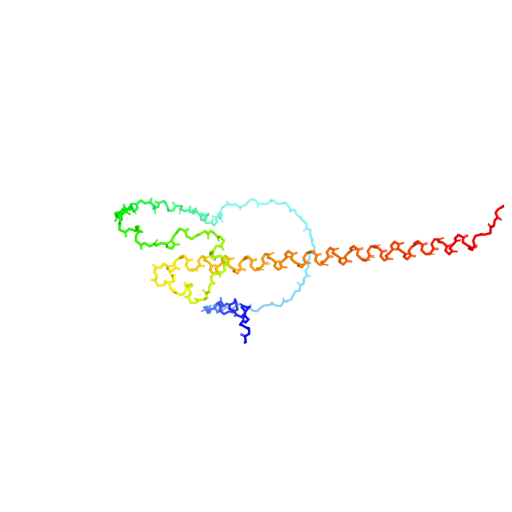4 112 LYS A CA 1
ATOM 843 C C . LYS A 1 112 ? 2.977 -2.492 -0.452 1.00 97.44 112 LYS A C 1
ATOM 845 O O . LYS A 1 112 ? 1.940 -2.501 0.200 1.00 97.44 112 LYS A O 1
ATOM 850 N N . GLU A 1 113 ? 4.010 -3.286 -0.186 1.00 97.62 113 GLU A N 1
ATOM 851 C CA . GLU A 1 113 ? 3.987 -4.277 0.890 1.00 97.62 113 GLU A CA 1
ATOM 852 C C . GLU A 1 113 ? 3.859 -3.631 2.273 1.00 97.62 113 GLU A C 1
ATOM 854 O O . GLU A 1 113 ? 3.003 -4.033 3.058 1.00 97.62 113 GLU A O 1
ATOM 859 N N . CYS A 1 114 ? 4.639 -2.585 2.562 1.00 98.50 114 CYS A N 1
ATOM 860 C CA . CYS A 1 114 ? 4.522 -1.852 3.823 1.00 98.50 114 CYS A CA 1
ATOM 861 C C . CYS A 1 114 ? 3.106 -1.290 4.020 1.00 98.50 114 CYS A C 1
ATOM 863 O O . CYS A 1 114 ? 2.530 -1.447 5.094 1.00 98.50 114 CYS A O 1
ATOM 865 N N . LYS A 1 115 ? 2.516 -0.684 2.979 1.00 98.50 115 LYS A N 1
ATOM 866 C CA . LYS A 1 115 ? 1.135 -0.179 3.039 1.00 98.50 115 LYS A CA 1
ATOM 867 C C . LYS A 1 115 ? 0.122 -1.304 3.243 1.00 98.50 115 LYS A C 1
ATOM 869 O O . LYS A 1 115 ? -0.783 -1.150 4.052 1.00 98.50 115 LYS A O 1
ATOM 874 N N . ARG A 1 116 ? 0.287 -2.438 2.556 1.00 98.44 116 ARG A N 1
ATOM 875 C CA . ARG A 1 116 ? -0.590 -3.608 2.700 1.00 98.44 116 ARG A CA 1
ATOM 876 C C . ARG A 1 116 ? -0.573 -4.156 4.131 1.00 98.44 116 ARG A C 1
ATOM 878 O O . ARG A 1 116 ? -1.633 -4.469 4.660 1.00 98.44 116 ARG A O 1
ATOM 885 N N . ARG A 1 117 ? 0.602 -4.236 4.767 1.00 98.50 117 ARG A N 1
ATOM 886 C CA . ARG A 1 117 ? 0.726 -4.648 6.178 1.00 98.50 117 ARG A CA 1
ATOM 887 C C . ARG A 1 117 ? 0.022 -3.679 7.115 1.00 98.50 117 ARG A C 1
ATOM 889 O O . ARG A 1 117 ? -0.812 -4.113 7.895 1.00 98.50 117 ARG A O 1
ATOM 896 N N . TYR A 1 118 ? 0.286 -2.382 6.969 1.00 98.75 118 TYR A N 1
ATOM 897 C CA . TYR A 1 118 ? -0.352 -1.358 7.794 1.00 98.75 118 TYR A CA 1
ATOM 898 C C . TYR A 1 118 ? -1.884 -1.398 7.696 1.00 98.75 118 TYR A C 1
ATOM 900 O O . TYR A 1 118 ? -2.568 -1.351 8.713 1.00 98.75 118 TYR A O 1
ATOM 908 N N . VAL A 1 119 ? -2.429 -1.548 6.483 1.00 98.62 119 VAL A N 1
ATOM 909 C CA . VAL A 1 119 ? -3.879 -1.698 6.283 1.00 98.62 119 VAL A CA 1
ATOM 910 C C . VAL A 1 119 ? -4.404 -2.949 6.992 1.00 98.62 119 VAL A C 1
ATOM 9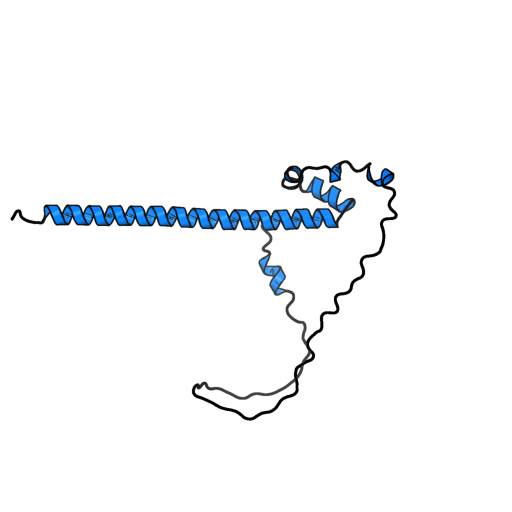12 O O . VAL A 1 119 ? -5.356 -2.846 7.756 1.00 98.62 119 VAL A O 1
ATOM 915 N N . SER A 1 120 ? -3.745 -4.100 6.831 1.00 98.56 120 SER A N 1
ATOM 916 C CA . SER A 1 120 ? -4.139 -5.341 7.514 1.00 98.56 120 SER A CA 1
ATOM 917 C C . SER A 1 120 ? -4.085 -5.225 9.044 1.00 98.56 120 SER A C 1
ATOM 919 O O . SER A 1 120 ? -4.942 -5.777 9.731 1.00 98.56 120 SER A O 1
ATOM 921 N N . GLU A 1 121 ? -3.100 -4.511 9.591 1.00 98.69 121 GLU A N 1
ATOM 922 C CA . GLU A 1 121 ? -2.999 -4.249 11.031 1.00 98.69 121 GLU A CA 1
ATOM 923 C C . GLU A 1 121 ? -4.144 -3.363 11.532 1.00 98.69 121 GLU A C 1
ATOM 925 O O . GLU A 1 121 ? -4.690 -3.606 12.609 1.00 98.69 121 GLU A O 1
ATOM 930 N N . LE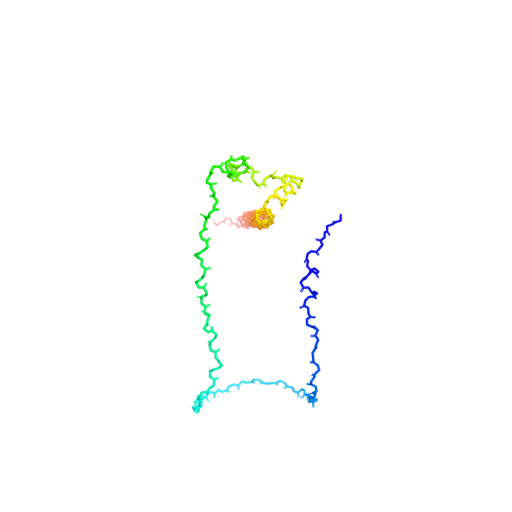U A 1 122 ? -4.522 -2.337 10.763 1.00 98.88 122 LEU A N 1
ATOM 931 C CA . LEU A 1 122 ? -5.673 -1.495 11.087 1.00 98.88 122 LEU A CA 1
ATOM 932 C C . LEU A 1 122 ? -6.979 -2.292 11.042 1.00 98.88 122 LEU A C 1
ATOM 934 O O . LEU A 1 122 ? -7.778 -2.186 11.968 1.00 98.88 122 LEU A O 1
ATOM 938 N N . GLU A 1 123 ? -7.171 -3.122 10.019 1.00 98.69 123 GLU A N 1
ATOM 939 C CA . GLU A 1 123 ? -8.340 -3.999 9.902 1.00 98.69 123 GLU A CA 1
ATOM 940 C C . GLU A 1 123 ? -8.454 -4.958 11.095 1.00 98.69 123 GLU A C 1
ATOM 942 O O . GLU A 1 123 ? -9.549 -5.155 11.621 1.00 98.69 123 GLU A O 1
ATOM 947 N N . GLN A 1 124 ? -7.335 -5.518 11.568 1.00 98.75 124 GLN A N 1
ATOM 948 C CA . GLN A 1 124 ? -7.337 -6.367 12.760 1.00 98.75 124 GLN A CA 1
ATOM 949 C C . GLN A 1 124 ? -7.696 -5.573 14.023 1.00 98.75 124 GLN A C 1
ATOM 951 O O . GLN A 1 124 ? -8.526 -6.022 14.808 1.00 98.75 124 GLN A O 1
ATOM 956 N N . LYS A 1 125 ? -7.140 -4.367 14.201 1.00 98.75 125 LYS A N 1
ATOM 957 C CA . LYS A 1 125 ? -7.464 -3.505 15.353 1.00 98.75 125 LYS A CA 1
ATOM 958 C C . LYS A 1 125 ? -8.936 -3.110 15.392 1.00 98.75 125 LYS A C 1
ATOM 960 O O . LYS A 1 125 ? -9.509 -3.058 16.477 1.00 98.75 125 LYS A O 1
ATOM 965 N N . VAL A 1 126 ? -9.541 -2.834 14.238 1.00 98.81 126 VAL A N 1
ATOM 966 C CA . VAL A 1 126 ? -10.978 -2.540 14.145 1.00 98.81 126 VAL A CA 1
ATOM 967 C C . VAL A 1 126 ? -11.790 -3.743 14.624 1.00 98.81 126 VAL A C 1
ATOM 969 O O . VAL A 1 126 ? -12.586 -3.592 15.546 1.00 98.81 126 VAL A O 1
ATOM 972 N N . LYS A 1 127 ? -11.507 -4.945 14.106 1.00 98.69 127 LYS A N 1
ATOM 973 C CA . LYS A 1 127 ? -12.184 -6.183 14.537 1.00 98.69 127 LYS A CA 1
ATOM 974 C C . LYS A 1 127 ? -12.013 -6.456 16.032 1.00 98.69 127 LYS A C 1
ATOM 976 O O . LYS A 1 127 ? -12.969 -6.830 16.713 1.00 98.69 127 LYS A O 1
ATOM 981 N N . ASP A 1 128 ? -10.811 -6.247 16.566 1.00 98.69 128 ASP A N 1
ATOM 982 C CA . ASP A 1 128 ? -10.533 -6.436 17.991 1.00 98.69 128 ASP A CA 1
ATOM 983 C C . ASP A 1 128 ? -11.325 -5.439 18.854 1.00 98.69 128 ASP A C 1
ATOM 985 O O . ASP A 1 128 ? -11.852 -5.807 19.907 1.00 98.69 128 ASP A O 1
ATOM 989 N N . LEU A 1 129 ? -11.430 -4.175 18.426 1.00 98.75 129 LEU A N 1
ATOM 990 C CA . LEU A 1 129 ? -12.223 -3.155 19.118 1.00 98.75 129 LEU A CA 1
ATOM 991 C C . LEU A 1 129 ? -13.723 -3.460 19.055 1.00 98.75 129 LEU A C 1
ATOM 993 O O . LEU A 1 129 ? -14.388 -3.396 20.086 1.00 98.75 129 LEU A O 1
ATOM 997 N N . GLU A 1 130 ? -14.246 -3.855 17.897 1.00 98.62 130 GLU A N 1
ATOM 998 C CA . GLU A 1 130 ? -15.643 -4.284 17.735 1.00 98.62 130 GLU A CA 1
ATOM 999 C C . GLU A 1 130 ? -15.973 -5.486 18.631 1.00 98.62 130 GLU A C 1
ATOM 1001 O O . GLU A 1 130 ? -17.003 -5.505 19.311 1.00 98.62 130 GLU A O 1
ATOM 1006 N N . THR A 1 131 ? -15.061 -6.459 18.709 1.00 98.62 131 THR A N 1
ATOM 1007 C CA . THR A 1 131 ? -15.203 -7.629 19.587 1.00 98.62 131 THR A CA 1
ATOM 1008 C C . THR A 1 131 ? -15.237 -7.213 21.057 1.00 98.62 131 THR A C 1
ATOM 1010 O O . THR A 1 131 ? -16.090 -7.681 21.811 1.00 98.62 131 THR A O 1
ATOM 1013 N N . LYS A 1 132 ? -14.361 -6.289 21.477 1.00 98.38 132 LYS A N 1
ATOM 1014 C CA . LYS A 1 132 ? -14.355 -5.747 22.847 1.00 98.38 132 LYS A CA 1
ATOM 1015 C C . LYS A 1 132 ? -15.643 -4.995 23.173 1.00 98.38 132 LYS A C 1
ATOM 1017 O O . LYS A 1 132 ? -16.201 -5.208 24.245 1.00 98.38 132 LYS A O 1
ATOM 1022 N N . VAL A 1 133 ? -16.132 -4.153 22.262 1.00 98.56 133 VAL A N 1
ATOM 1023 C CA . VAL A 1 133 ? -17.406 -3.433 22.431 1.00 98.56 133 VAL A CA 1
ATOM 1024 C C . VAL A 1 133 ? -18.563 -4.418 22.572 1.00 98.56 133 VAL A C 1
ATOM 1026 O O . VAL A 1 133 ? -19.383 -4.270 23.476 1.00 98.56 133 VAL A O 1
ATOM 1029 N N . THR A 1 134 ? -18.598 -5.456 21.737 1.00 98.19 134 THR A N 1
ATOM 1030 C CA . THR A 1 134 ? -19.623 -6.506 21.796 1.00 98.19 134 THR A CA 1
ATOM 1031 C C . THR A 1 134 ? -19.574 -7.253 23.129 1.00 98.19 134 THR A C 1
ATOM 1033 O O . THR A 1 134 ? -20.601 -7.408 23.788 1.00 98.19 134 THR A O 1
ATOM 1036 N N . ALA A 1 135 ? -18.380 -7.654 23.575 1.00 98.25 135 ALA A N 1
ATOM 1037 C CA . ALA A 1 135 ? -18.193 -8.351 24.845 1.00 98.25 135 ALA A CA 1
ATOM 1038 C C . ALA A 1 135 ? -18.623 -7.495 26.048 1.00 98.25 135 ALA A C 1
ATOM 1040 O O . ALA A 1 135 ? -19.346 -7.978 26.918 1.00 98.25 135 ALA A O 1
ATOM 1041 N N . LEU A 1 136 ? -18.230 -6.219 26.084 1.00 98.06 136 LEU A N 1
ATOM 1042 C CA . LEU A 1 136 ? -18.631 -5.292 27.148 1.00 98.06 136 LEU A CA 1
ATOM 1043 C C . LEU A 1 136 ? -20.135 -5.007 27.126 1.00 98.06 136 LEU A C 1
ATOM 1045 O O . LEU A 1 136 ? -20.757 -4.935 28.182 1.00 98.06 136 LEU A O 1
ATOM 1049 N N . SER A 1 137 ? -20.735 -4.891 25.940 1.00 97.06 137 SER A N 1
ATOM 1050 C CA . SER A 1 137 ? -22.183 -4.697 25.802 1.00 97.06 137 SER A CA 1
ATOM 1051 C C . SER A 1 137 ? -22.950 -5.907 26.331 1.00 97.06 137 SER A C 1
ATOM 1053 O O . SER A 1 137 ? -23.887 -5.742 27.104 1.00 97.06 137 SER A O 1
ATOM 1055 N N . ALA A 1 138 ? -22.506 -7.126 26.007 1.00 96.69 138 ALA A N 1
ATOM 1056 C CA . ALA A 1 138 ? -23.086 -8.343 26.564 1.00 96.69 138 ALA A CA 1
ATOM 1057 C C . ALA A 1 138 ? -22.958 -8.382 28.097 1.00 96.69 138 ALA A C 1
ATOM 1059 O O . ALA A 1 138 ? -23.938 -8.657 28.783 1.00 96.69 138 ALA A O 1
ATOM 1060 N N . GLN A 1 139 ? -21.786 -8.047 28.651 1.00 95.50 139 GLN A N 1
ATOM 1061 C CA . GLN A 1 139 ? -21.596 -7.971 30.107 1.00 95.50 139 GLN A CA 1
ATOM 1062 C C . GLN A 1 139 ? -22.530 -6.949 30.765 1.00 95.50 139 GLN A C 1
ATOM 1064 O O . GLN A 1 139 ? -23.101 -7.232 31.818 1.00 95.50 139 GLN A O 1
ATOM 1069 N N . LEU A 1 140 ? -22.711 -5.784 30.141 1.00 96.00 140 LEU A N 1
ATOM 1070 C CA . LEU A 1 140 ? -23.610 -4.746 30.631 1.00 96.00 140 LEU A CA 1
ATOM 1071 C C . LEU A 1 140 ? -25.072 -5.215 30.626 1.00 96.00 140 LEU A C 1
ATOM 1073 O O . LEU A 1 140 ? -25.778 -4.996 31.607 1.00 96.00 140 LEU A O 1
ATOM 1077 N N . GLU A 1 141 ? -25.523 -5.874 29.559 1.00 94.50 141 GLU A N 1
ATOM 1078 C CA . GLU A 1 141 ? -26.880 -6.428 29.483 1.00 94.50 141 GLU A CA 1
ATOM 1079 C C . GLU A 1 141 ? -27.111 -7.520 30.535 1.00 94.50 141 GLU A C 1
ATOM 1081 O O . GLU A 1 141 ? -28.120 -7.487 31.239 1.00 94.50 141 GLU A O 1
ATOM 1086 N N . MET A 1 142 ? -26.147 -8.424 30.741 1.00 92.19 142 MET A N 1
ATOM 1087 C CA . MET A 1 142 ? -26.231 -9.416 31.819 1.00 92.19 142 MET A CA 1
ATOM 1088 C C . MET A 1 142 ? -26.319 -8.735 33.192 1.00 92.19 142 MET A C 1
ATOM 1090 O O . MET A 1 142 ? -27.177 -9.085 34.000 1.00 92.19 142 MET A O 1
ATOM 1094 N N . ALA A 1 143 ? -25.487 -7.724 33.456 1.00 91.44 143 ALA A N 1
ATOM 1095 C CA . ALA A 1 143 ? -25.515 -6.987 34.719 1.00 91.44 143 ALA A CA 1
ATOM 1096 C C . ALA A 1 143 ? -26.850 -6.254 34.952 1.00 91.44 143 ALA A C 1
ATOM 1098 O O . ALA A 1 143 ? -27.333 -6.221 36.084 1.00 91.44 143 ALA A O 1
ATOM 1099 N N . LYS A 1 144 ? -27.474 -5.705 33.900 1.00 90.38 144 LYS A N 1
ATOM 1100 C CA . LYS A 1 144 ? -28.811 -5.092 33.977 1.00 90.38 144 LYS A CA 1
ATOM 1101 C C . LYS A 1 144 ? -29.894 -6.119 34.304 1.00 90.38 144 LYS A C 1
ATOM 1103 O O . LYS A 1 144 ? -30.753 -5.826 35.126 1.00 90.38 144 LYS A O 1
ATOM 1108 N N . LEU A 1 145 ? -29.839 -7.313 33.709 1.00 87.56 145 LEU A N 1
ATOM 1109 C CA . LEU A 1 145 ? -30.807 -8.387 33.968 1.00 87.56 145 LEU A CA 1
ATOM 1110 C C . LEU A 1 145 ? -30.714 -8.947 35.395 1.00 87.56 145 LEU A C 1
ATOM 1112 O O . LEU A 1 145 ? -31.728 -9.346 35.959 1.00 87.56 145 LEU A O 1
ATOM 1116 N N . PHE A 1 146 ? -29.520 -8.957 35.992 1.00 83.56 146 PHE A N 1
ATOM 1117 C CA . PHE A 1 146 ? -29.318 -9.378 37.383 1.00 83.56 146 PHE A CA 1
ATOM 1118 C C . PHE A 1 146 ? -29.536 -8.256 38.413 1.00 83.56 146 PHE A C 1
ATOM 1120 O O . PHE A 1 146 ? -29.421 -8.504 39.615 1.00 83.56 146 PHE A O 1
ATOM 1127 N N . SER A 1 147 ? -29.856 -7.031 37.983 1.00 77.25 147 SER A N 1
ATOM 1128 C CA . SER A 1 147 ? -30.160 -5.923 38.891 1.00 77.25 147 SER A CA 1
ATOM 1129 C C . SER A 1 147 ? -31.648 -5.950 39.281 1.00 77.25 147 SER A C 1
ATOM 1131 O O . SER A 1 147 ? -32.499 -5.851 38.395 1.00 77.25 147 SER A O 1
ATOM 1133 N N . PRO A 1 148 ? -32.002 -6.101 40.574 1.00 63.28 148 PRO A N 1
ATOM 1134 C CA . PRO A 1 148 ? -33.400 -6.147 40.992 1.00 63.28 148 PRO A CA 1
ATOM 1135 C C . PRO A 1 148 ? -34.082 -4.780 40.797 1.00 63.28 148 PRO A C 1
ATOM 1137 O O . PRO A 1 148 ? -33.429 -3.745 40.977 1.00 63.28 148 PRO A O 1
ATOM 1140 N N . PRO A 1 149 ? -35.386 -4.746 40.454 1.00 67.56 149 PRO A N 1
ATOM 1141 C CA . PRO A 1 149 ? -36.125 -3.492 40.355 1.00 67.56 149 PRO A CA 1
ATOM 1142 C C . PRO A 1 149 ? -36.159 -2.795 41.723 1.00 67.56 149 PRO A C 1
ATOM 1144 O O . PRO A 1 149 ? -36.357 -3.448 42.749 1.00 67.56 149 PRO A O 1
ATOM 1147 N N . LYS A 1 150 ? -35.918 -1.479 41.718 1.00 56.16 150 LYS A N 1
ATOM 1148 C CA . LYS A 1 150 ? -36.068 -0.607 42.892 1.00 56.16 150 LYS A CA 1
ATOM 1149 C C . LYS A 1 150 ? -37.533 -0.323 43.187 1.00 56.16 150 LYS A C 1
ATOM 1151 O O . LYS A 1 150 ? -38.296 -0.178 42.206 1.00 56.16 150 LYS A O 1
#

Secondary structure (DSSP, 8-state):
----GGGGSSS---------------------------------------------------HHHHTT-GGGG--TTGGGG--HHHHHHHHHH-HHHHHHHHHHHHHHHHHHHHHHHHHHHHHHHHHHHHHHHHHHHHHHHHHHHTSPP-